Protein AF-A0A7S3ZCM2-F1 (afdb_monomer)

Mean predicted aligned error: 10.09 Å

Sequence (134 aa):
MADREEKHLLNYAVSRIPNKEKRRELYAKQKKLKTKLKLQKRKRNKIEAEKLGEECRKKKVIKTQDNTKEYDETVVDPDDEEIRGEEDMDEFCEVYKGEVTPRVIITSSYHPTKIMYDFILELLRVVPGSVYYK

Nearest PDB structures (foldseek):
  8fkv-assembly1_NS  TM=8.311E-01  e=1.096E-06  Homo sapiens

Organism: NCBI:txid91324

InterPro domains:
  IPR007109 Brix domain [PS50833] (102-134)
  IPR044281 U3 snoRNP protein/Ribosome production factor 1 [PTHR22734] (15-134)

Solvent-accessible surface area (backbone atoms only — not comparable to full-atom values): 8342 Å² total; per-residue (Å²): 114,68,73,60,52,54,53,51,52,66,71,50,68,50,86,75,47,82,54,64,66,64,25,52,53,51,45,51,54,36,51,52,53,52,51,52,52,52,50,51,50,54,52,50,53,50,54,51,35,68,74,45,52,89,75,37,76,76,76,81,78,78,88,42,73,78,83,63,54,76,90,61,89,83,66,78,61,93,83,45,67,69,61,51,53,50,52,68,69,40,96,55,28,51,48,76,73,63,78,42,86,64,78,41,75,47,72,74,67,90,86,68,53,73,67,52,53,56,50,50,57,52,47,50,72,72,40,74,63,42,44,82,54,134

Secondary structure (DSSP, 8-state):
-HHHHHHHHHHS-GGG-S-HHHHHHHHHHHHHHHHHHHHHHHHHHHHHHHHHGGGSPPPPPP--TGGGPPP-TT---TT-HHHHHHHHHSTTHHHHTTSS---EEEE--SS--HHHHHHHHHHHHHSTTEEEE-

Foldseek 3Di:
DVVVVLVCLLPDPLVPDPDPVSSVVSVVSNVVSVVVVVVVVVVVLVVVCVVCPPVNPDPPDDDDCVNPPDDDPPDDDPPDPVVVVVLCVDPCNCVVVVVDQDQAEDEDDPPDDPVVVVVVVVVPVVRPNYDYDD

Radius of gyration: 31.41 Å; Cα contacts (8 Å, |Δi|>4): 54; chains: 1; bounding box: 57×46×75 Å

Structure (mmCIF, N/CA/C/O backbone):
data_AF-A0A7S3ZCM2-F1
#
_entry.id   AF-A0A7S3ZCM2-F1
#
loop_
_atom_site.group_PDB
_atom_site.id
_atom_site.type_symbol
_atom_site.label_atom_id
_atom_site.label_alt_id
_atom_site.label_comp_id
_atom_site.label_asym_id
_atom_site.label_entity_id
_atom_site.label_seq_id
_atom_site.pdbx_PDB_ins_code
_atom_site.Cartn_x
_atom_site.Cartn_y
_atom_site.Cartn_z
_atom_site.occupancy
_atom_site.B_iso_or_equiv
_atom_site.auth_seq_id
_atom_site.auth_comp_id
_atom_site.auth_asym_id
_atom_site.auth_atom_id
_atom_site.pdbx_PDB_model_num
ATOM 1 N N . MET A 1 1 ? -30.549 -7.161 43.416 1.00 49.22 1 MET A N 1
ATOM 2 C CA . MET A 1 1 ? -30.179 -5.729 43.515 1.00 49.22 1 MET A CA 1
ATOM 3 C C . MET A 1 1 ? -29.149 -5.331 42.453 1.00 49.22 1 MET A C 1
ATOM 5 O O . MET A 1 1 ? -29.468 -4.465 41.649 1.00 49.22 1 MET A O 1
ATOM 9 N N . ALA A 1 2 ? -27.999 -6.018 42.358 1.00 59.16 2 ALA A N 1
ATOM 10 C CA . ALA A 1 2 ? -26.912 -5.692 41.416 1.00 59.16 2 ALA A CA 1
ATOM 11 C C . ALA A 1 2 ? -27.332 -5.571 39.931 1.00 59.16 2 ALA A C 1
ATOM 13 O O . ALA A 1 2 ? -26.949 -4.618 39.259 1.00 59.16 2 ALA A O 1
ATOM 14 N N . ASP A 1 3 ? -28.200 -6.456 39.425 1.00 72.56 3 ASP A N 1
ATOM 15 C CA . ASP A 1 3 ? -28.622 -6.423 38.012 1.00 72.56 3 ASP A CA 1
ATOM 16 C C . ASP A 1 3 ? -29.431 -5.174 37.621 1.00 72.56 3 ASP A C 1
ATOM 18 O O . ASP A 1 3 ? -29.435 -4.775 36.454 1.00 72.56 3 ASP A O 1
ATOM 22 N N . ARG A 1 4 ? -30.139 -4.541 38.568 1.00 79.88 4 ARG A N 1
ATOM 23 C CA . ARG A 1 4 ? -30.925 -3.323 38.301 1.00 79.88 4 ARG A CA 1
ATOM 24 C C . ARG A 1 4 ? -30.011 -2.104 38.200 1.00 79.88 4 ARG A C 1
ATOM 26 O O . ARG A 1 4 ? -30.190 -1.275 37.310 1.00 79.88 4 ARG A O 1
ATOM 33 N N . GLU A 1 5 ? -29.015 -2.038 39.075 1.00 80.94 5 GLU A N 1
ATOM 34 C CA . GLU A 1 5 ? -28.004 -0.981 39.096 1.00 80.94 5 GLU A CA 1
ATOM 35 C C . GLU A 1 5 ? -27.086 -1.060 37.876 1.00 80.94 5 GLU A C 1
ATOM 37 O O . GLU A 1 5 ? -26.856 -0.040 37.229 1.00 80.94 5 GLU A O 1
ATOM 42 N N . GLU A 1 6 ? -26.632 -2.258 37.490 1.00 83.50 6 GLU A N 1
ATOM 43 C CA . GLU A 1 6 ? -25.816 -2.454 36.284 1.00 83.50 6 GLU A CA 1
ATOM 44 C C . GLU A 1 6 ? -26.571 -2.039 35.008 1.00 83.50 6 GLU A C 1
ATOM 46 O O . GLU A 1 6 ? -26.001 -1.369 34.142 1.00 83.50 6 GLU A O 1
ATOM 51 N 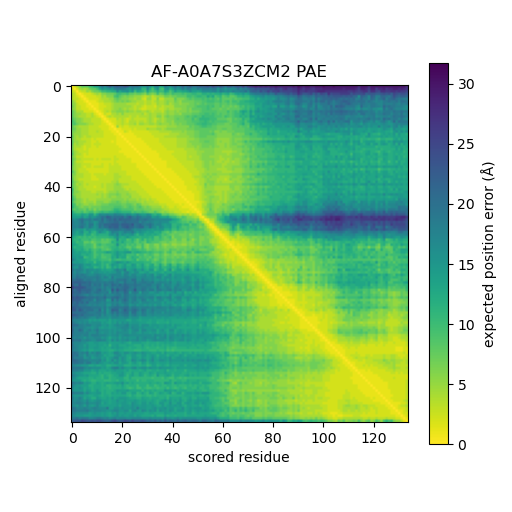N . LYS A 1 7 ? -27.867 -2.376 34.902 1.00 83.31 7 LYS A N 1
ATOM 52 C CA . LYS A 1 7 ? -28.729 -1.958 33.780 1.00 83.31 7 LYS A CA 1
ATOM 53 C C . LYS A 1 7 ? -28.935 -0.446 33.740 1.00 83.31 7 LYS A C 1
ATOM 55 O O . LYS A 1 7 ? -28.832 0.153 32.670 1.00 83.31 7 LYS A O 1
ATOM 60 N N . HIS A 1 8 ? -29.192 0.171 34.894 1.00 87.50 8 HIS A N 1
ATOM 61 C CA . HIS A 1 8 ? -29.298 1.624 34.999 1.00 87.50 8 HIS A CA 1
ATOM 62 C C . HIS A 1 8 ? -27.988 2.294 34.571 1.00 87.50 8 HIS A C 1
ATOM 64 O O . HIS A 1 8 ? -28.000 3.208 33.748 1.00 87.50 8 HIS A O 1
ATOM 70 N N . LEU A 1 9 ? -26.848 1.780 35.046 1.00 86.19 9 LEU A N 1
ATOM 71 C CA . LEU A 1 9 ? -25.539 2.295 34.671 1.00 86.19 9 LEU A CA 1
ATOM 72 C C . LEU A 1 9 ? -25.293 2.177 33.167 1.00 86.19 9 LEU A C 1
ATO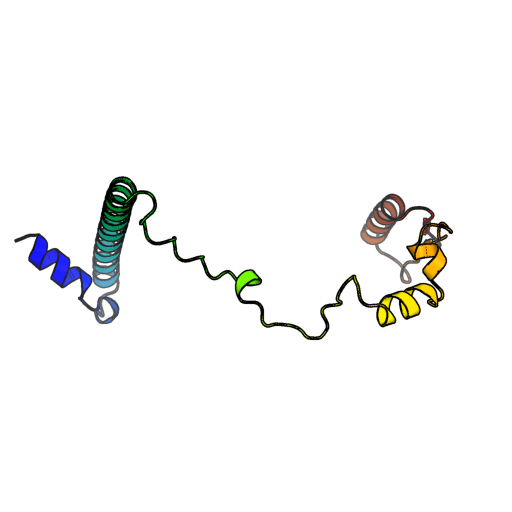M 74 O O . LEU A 1 9 ? -24.721 3.093 32.602 1.00 86.19 9 LEU A O 1
ATOM 78 N N . LEU A 1 10 ? -25.709 1.093 32.504 1.00 87.00 10 LEU A N 1
ATOM 79 C CA . LEU A 1 10 ? -25.480 0.883 31.067 1.00 87.00 10 LEU A CA 1
ATOM 80 C C . LEU A 1 10 ? -26.233 1.890 30.179 1.00 87.00 10 LEU A C 1
ATOM 82 O O . LEU A 1 10 ? -25.706 2.295 29.141 1.00 87.00 10 LEU A O 1
ATOM 86 N N . ASN A 1 11 ? -27.436 2.284 30.605 1.00 87.38 11 ASN A N 1
ATOM 87 C CA . ASN A 1 11 ? -28.331 3.194 29.881 1.00 87.38 11 ASN A CA 1
ATOM 88 C C . ASN A 1 11 ? -28.122 4.671 30.249 1.00 87.38 11 ASN A C 1
ATOM 90 O O . ASN A 1 11 ? -28.635 5.560 29.573 1.00 87.38 11 ASN A O 1
ATOM 94 N N . TYR A 1 12 ? -27.374 4.949 31.316 1.00 90.00 12 TYR A N 1
ATOM 95 C CA . TYR A 1 12 ? -27.142 6.304 31.790 1.00 90.00 12 TYR A CA 1
ATOM 96 C C . TYR A 1 12 ? -26.231 7.110 30.841 1.00 90.00 12 TYR A C 1
ATOM 98 O O . TYR A 1 12 ? -25.154 6.663 30.440 1.00 90.00 12 TYR A O 1
ATOM 106 N N . ALA A 1 13 ? -26.624 8.340 30.504 1.00 91.12 13 ALA A N 1
ATOM 107 C CA . ALA A 1 13 ? -25.850 9.223 29.632 1.00 91.12 13 ALA A CA 1
ATOM 108 C C . ALA A 1 13 ? -24.697 9.905 30.396 1.00 91.12 13 ALA A C 1
ATOM 110 O O . ALA A 1 13 ? -24.803 11.054 30.820 1.00 91.12 13 ALA A O 1
ATOM 111 N N . VAL A 1 14 ? -23.568 9.203 30.547 1.00 90.56 14 VAL A N 1
ATOM 112 C CA . VAL A 1 14 ? -22.382 9.688 31.286 1.00 90.56 14 VAL A CA 1
ATOM 113 C C . VAL A 1 14 ? -21.807 10.995 30.720 1.00 90.56 14 VAL A C 1
ATOM 115 O O . VAL A 1 14 ? -21.239 11.786 31.469 1.00 90.56 14 VAL A O 1
ATOM 118 N N . SER A 1 15 ? -22.013 11.281 29.431 1.00 89.75 15 SER A N 1
ATOM 119 C CA . SER A 1 15 ? -21.616 12.547 28.794 1.00 89.75 15 SER A CA 1
ATOM 120 C C . SER A 1 15 ? -22.279 13.785 29.405 1.00 89.75 15 SER A C 1
ATOM 122 O O . SER A 1 15 ? -21.686 14.858 29.361 1.00 89.75 15 SER A O 1
ATOM 124 N N . ARG A 1 16 ? -23.466 13.643 30.011 1.00 92.38 16 ARG A N 1
ATOM 125 C CA . ARG A 1 16 ? -24.212 14.751 30.631 1.00 92.38 16 ARG A CA 1
ATOM 126 C C . ARG A 1 16 ? -23.689 15.150 32.014 1.00 92.38 16 ARG A C 1
ATOM 128 O O . ARG A 1 16 ? -24.115 16.170 32.539 1.0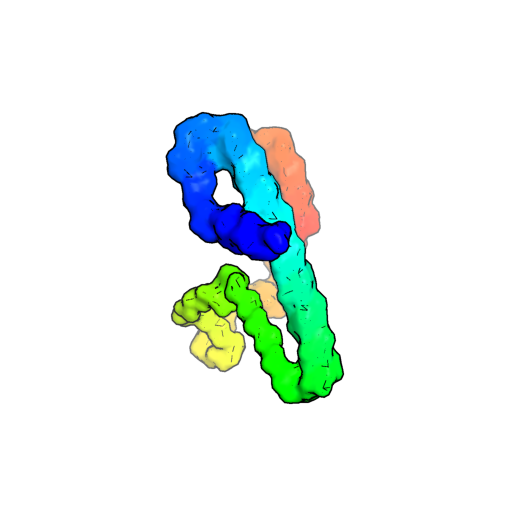0 92.38 16 ARG A O 1
ATOM 135 N N . ILE A 1 17 ? -22.782 14.376 32.620 1.00 93.62 17 ILE A N 1
ATOM 136 C CA . ILE A 1 17 ? -22.215 14.715 33.932 1.00 93.62 17 ILE A CA 1
ATOM 137 C C . ILE A 1 17 ? -21.204 15.850 33.752 1.00 93.62 17 ILE A C 1
ATOM 139 O O . ILE A 1 17 ? -20.217 15.633 33.052 1.00 93.62 17 ILE A O 1
ATOM 143 N N . PRO A 1 18 ? -21.364 17.015 34.404 1.00 94.06 18 PRO A N 1
ATOM 144 C CA . PRO A 1 18 ? -20.434 18.135 34.251 1.00 94.06 18 PRO A CA 1
ATOM 145 C C . PRO A 1 18 ? -19.057 17.837 34.866 1.00 94.06 18 PRO A C 1
ATOM 147 O O . PRO A 1 18 ? -18.026 18.129 34.258 1.00 94.06 18 PRO A O 1
ATOM 150 N N . ASN A 1 19 ? -19.024 17.170 36.025 1.00 96.50 19 ASN A N 1
ATOM 151 C CA . ASN A 1 19 ? -17.788 16.819 36.724 1.00 96.50 19 ASN A CA 1
ATOM 152 C C . ASN A 1 19 ? -16.972 15.762 35.949 1.00 96.50 19 ASN A C 1
ATOM 154 O O . ASN A 1 19 ? -17.389 14.609 35.811 1.00 96.50 19 ASN A O 1
ATOM 158 N N . LYS A 1 20 ? -15.772 16.150 35.496 1.00 94.12 20 LYS A N 1
ATOM 159 C CA . LYS A 1 20 ? -14.843 15.307 34.722 1.00 94.12 20 LYS A CA 1
ATOM 160 C C . LYS A 1 20 ? -14.444 14.022 35.451 1.00 94.12 20 LYS A C 1
ATOM 162 O O . LYS A 1 20 ? -14.409 12.965 34.822 1.00 94.12 20 LYS A O 1
ATOM 167 N N . GLU A 1 21 ? -14.172 14.099 36.750 1.00 95.44 21 GLU A N 1
ATOM 168 C CA . GLU A 1 21 ? -13.708 12.959 37.546 1.00 95.44 21 GLU A CA 1
ATOM 169 C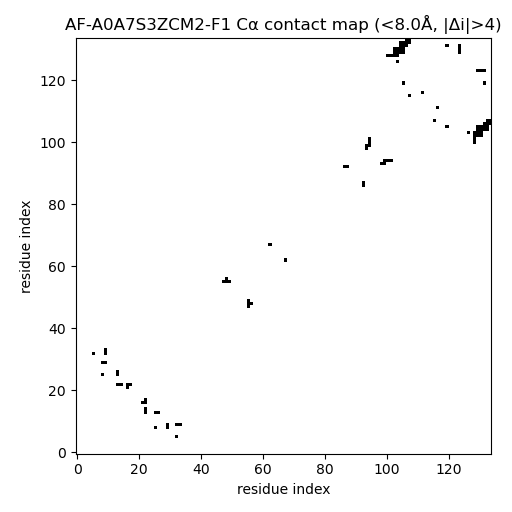 C . GLU A 1 21 ? -14.803 11.903 37.689 1.00 95.44 21 GLU A C 1
ATOM 171 O O . GLU A 1 21 ? -14.607 10.739 37.327 1.00 95.44 21 GLU A O 1
ATOM 176 N N . LYS A 1 22 ? -16.008 12.329 38.087 1.00 94.12 22 LYS A N 1
ATOM 177 C CA . LYS A 1 22 ? -17.179 11.442 38.176 1.00 94.12 22 LYS A CA 1
ATOM 178 C C . LYS A 1 22 ? -17.573 10.867 36.817 1.00 94.12 22 LYS A C 1
ATOM 180 O O . LYS A 1 22 ? -17.898 9.683 36.716 1.00 94.12 22 LYS A O 1
ATOM 185 N N . ARG A 1 23 ? -17.491 11.676 35.757 1.00 95.31 23 ARG A N 1
ATOM 186 C CA . ARG A 1 23 ? -17.740 11.245 34.375 1.00 95.31 23 ARG A CA 1
ATOM 187 C C . ARG A 1 23 ? -16.769 10.145 33.943 1.00 95.31 23 ARG A C 1
ATOM 189 O O . ARG A 1 23 ? -17.197 9.119 33.418 1.00 95.31 23 ARG A O 1
ATOM 196 N N . ARG A 1 24 ? -15.471 10.324 34.194 1.00 94.50 24 ARG A N 1
ATOM 197 C CA . ARG A 1 24 ? -14.430 9.336 33.873 1.00 94.50 24 ARG A CA 1
ATOM 198 C C . ARG A 1 24 ? -14.630 8.028 34.642 1.00 94.50 24 ARG A C 1
ATOM 200 O O . ARG A 1 24 ? -14.551 6.956 34.042 1.00 94.50 24 ARG A O 1
ATOM 207 N N . GLU A 1 25 ? -14.931 8.114 35.937 1.00 95.06 25 GLU A N 1
ATOM 208 C CA . GLU A 1 25 ? -15.186 6.956 36.802 1.00 95.06 25 GLU A CA 1
ATOM 209 C C . GLU A 1 25 ? -16.381 6.125 36.301 1.00 95.06 25 GLU A C 1
ATOM 211 O O . GLU A 1 25 ? -16.277 4.909 36.103 1.00 95.06 25 GLU A O 1
ATOM 216 N N . LEU A 1 26 ? -17.511 6.786 36.036 1.00 94.12 26 LEU A N 1
ATOM 217 C CA . LEU A 1 26 ? -18.721 6.125 35.552 1.00 94.12 26 LEU A CA 1
ATOM 218 C C . LEU A 1 26 ? -18.548 5.567 34.136 1.00 94.12 26 LEU A C 1
ATOM 220 O O . LEU A 1 26 ? -19.003 4.454 33.868 1.00 94.12 26 LEU A O 1
ATOM 224 N N . TYR A 1 27 ? -17.823 6.262 33.255 1.00 94.56 27 TYR A N 1
ATOM 225 C CA . TYR A 1 27 ? -17.492 5.746 31.924 1.00 94.56 27 TYR A CA 1
ATOM 226 C C . TYR A 1 27 ? -16.638 4.474 32.003 1.00 94.56 27 TYR A C 1
ATOM 228 O O . TYR A 1 27 ? -16.898 3.501 31.291 1.00 94.56 27 TYR A O 1
ATOM 236 N N . ALA A 1 28 ? -15.651 4.432 32.902 1.00 94.81 28 ALA A N 1
ATOM 237 C CA . ALA A 1 28 ? -14.837 3.239 33.115 1.00 94.81 28 ALA A CA 1
ATOM 238 C C . ALA A 1 28 ? -15.684 2.055 33.617 1.00 94.81 28 ALA A C 1
ATOM 240 O O . ALA A 1 28 ? -15.540 0.939 33.106 1.00 94.81 28 ALA A O 1
ATOM 241 N N . LYS A 1 29 ? -16.609 2.296 34.560 1.00 93.50 29 LYS A N 1
ATOM 242 C CA . LYS A 1 29 ? -17.575 1.287 35.034 1.00 93.50 29 LYS A CA 1
ATOM 243 C C . LYS A 1 29 ? -18.475 0.790 33.892 1.00 93.50 29 LYS A C 1
ATOM 245 O O . LYS A 1 29 ? -18.568 -0.418 33.675 1.00 93.50 29 LYS A O 1
ATOM 250 N N . GLN A 1 30 ? -19.037 1.694 33.086 1.00 94.31 30 GLN A N 1
ATOM 251 C CA . GLN A 1 30 ? -19.823 1.341 31.896 1.00 94.31 30 GLN A CA 1
ATOM 252 C C . GLN A 1 30 ? -19.026 0.516 30.879 1.00 94.31 30 GLN A C 1
ATOM 254 O O . GLN A 1 30 ? -19.534 -0.479 30.358 1.00 94.31 30 GLN A O 1
ATOM 259 N N . LYS A 1 31 ? -17.776 0.898 30.591 1.00 94.44 31 LYS A N 1
ATOM 260 C CA . LYS A 1 31 ? -16.900 0.177 29.655 1.00 94.44 31 LYS A CA 1
ATOM 261 C C . LYS A 1 31 ? -16.633 -1.249 30.140 1.00 94.44 31 LYS A C 1
ATOM 263 O O . LYS A 1 31 ? -16.729 -2.181 29.343 1.00 94.44 31 LYS A O 1
ATOM 268 N N . LYS A 1 32 ? -16.361 -1.441 31.438 1.00 94.25 32 LYS A N 1
ATOM 269 C CA . LYS A 1 32 ? -16.184 -2.774 32.046 1.00 94.25 32 LYS A CA 1
ATOM 270 C C . LYS A 1 32 ? -17.441 -3.640 31.889 1.00 94.25 32 LYS A C 1
ATOM 272 O O . LYS A 1 32 ? -17.332 -4.775 31.421 1.00 94.25 32 LYS A O 1
ATOM 277 N N . LEU A 1 33 ? -18.623 -3.094 32.188 1.00 93.38 33 LEU A N 1
ATOM 278 C CA . LEU A 1 33 ? -19.903 -3.799 32.023 1.00 93.38 33 LEU A CA 1
ATOM 279 C C . LEU A 1 33 ? -20.169 -4.177 30.557 1.00 93.38 33 LEU A C 1
ATOM 281 O O . LEU A 1 33 ? -20.472 -5.335 30.267 1.00 93.38 33 LEU A O 1
ATOM 285 N N . LYS A 1 34 ? -19.966 -3.251 29.609 1.00 93.31 34 LYS A N 1
ATOM 286 C CA . LYS A 1 34 ? -20.111 -3.517 28.163 1.00 93.31 34 LYS A CA 1
ATOM 287 C C . LYS A 1 34 ? -19.177 -4.634 27.687 1.00 93.31 34 LYS A C 1
ATOM 289 O O . LYS A 1 34 ? -19.605 -5.507 26.931 1.00 93.31 34 LYS A O 1
ATOM 294 N N . THR A 1 35 ? -17.927 -4.650 28.148 1.00 94.75 35 THR A N 1
ATOM 295 C CA . THR A 1 35 ? -16.968 -5.718 27.824 1.00 94.75 35 THR A CA 1
ATOM 296 C C . THR A 1 35 ? -17.410 -7.069 28.392 1.00 94.75 35 THR A C 1
ATOM 298 O O . THR A 1 35 ? -17.395 -8.061 27.660 1.00 94.75 35 THR A O 1
ATOM 301 N N . LYS A 1 36 ? -17.872 -7.113 29.652 1.00 93.94 36 LYS A N 1
ATOM 302 C CA . LYS A 1 36 ? -18.414 -8.326 30.295 1.00 93.94 36 LYS A CA 1
ATOM 303 C C . LYS A 1 36 ? -19.610 -8.882 29.513 1.00 93.94 36 LYS A C 1
ATOM 305 O O . LYS A 1 36 ? -19.618 -10.065 29.174 1.00 93.94 36 LYS A O 1
ATOM 310 N N . LEU A 1 37 ? -20.564 -8.026 29.141 1.00 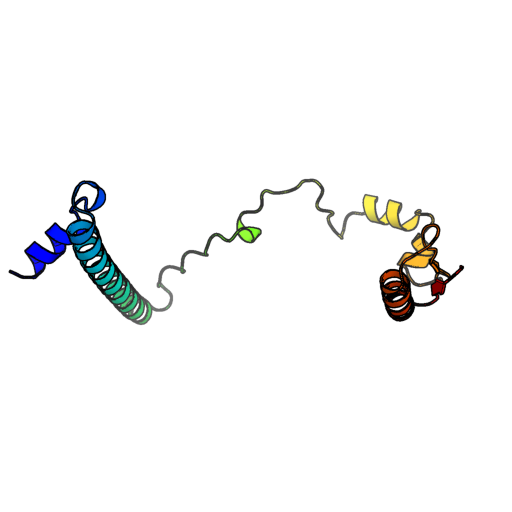93.38 37 LEU A N 1
ATOM 311 C CA . LEU A 1 37 ? -21.730 -8.404 28.333 1.00 93.38 37 LEU A CA 1
ATOM 312 C C . LEU A 1 37 ? -21.331 -8.898 26.932 1.00 93.38 37 LEU A C 1
ATOM 314 O O . LEU A 1 37 ? -21.847 -9.915 26.467 1.00 93.38 37 LEU A O 1
ATOM 318 N N . LYS A 1 38 ? -20.369 -8.239 26.268 1.00 92.69 38 LYS A N 1
ATOM 319 C CA . LYS A 1 38 ? -19.846 -8.673 24.958 1.00 92.69 38 LYS A CA 1
ATOM 320 C C . LYS A 1 38 ? -19.186 -10.051 25.045 1.00 92.69 38 LYS A C 1
ATOM 322 O O . LYS A 1 38 ? -19.383 -10.874 24.152 1.00 92.69 38 LYS A O 1
ATOM 327 N N . LEU A 1 39 ? -18.435 -10.319 26.114 1.00 93.88 39 LEU A N 1
ATOM 328 C CA . LEU A 1 39 ? -17.815 -11.621 26.359 1.00 93.88 39 LEU A CA 1
ATOM 329 C C . LEU A 1 39 ? -18.866 -12.708 26.620 1.00 93.88 39 LEU A C 1
ATOM 331 O O . LEU A 1 39 ? -18.788 -13.777 26.019 1.00 93.88 39 LEU A O 1
ATOM 335 N N . GLN A 1 40 ? -19.867 -12.433 27.460 1.00 93.44 40 GLN A N 1
ATOM 336 C CA . GLN A 1 40 ? -20.973 -13.364 27.712 1.00 93.44 40 GLN A CA 1
ATOM 337 C C . GLN A 1 40 ? -21.752 -13.677 26.430 1.00 93.44 40 GLN A C 1
ATOM 339 O O . GLN A 1 40 ? -22.017 -14.845 26.156 1.00 93.44 40 GLN A O 1
ATOM 344 N N . LYS A 1 41 ? -22.042 -12.666 25.601 1.00 90.38 41 LYS A N 1
ATOM 345 C CA . LYS A 1 41 ? -22.679 -12.855 24.289 1.00 90.38 41 LYS A CA 1
ATOM 346 C C . LYS A 1 41 ? -21.831 -13.735 23.369 1.00 90.38 41 LYS A C 1
ATOM 348 O O . LYS A 1 41 ? -22.354 -14.662 22.771 1.00 90.38 41 LYS A O 1
ATOM 353 N N . ARG A 1 42 ? -20.514 -13.502 23.297 1.00 87.56 42 ARG A N 1
ATOM 354 C CA . ARG A 1 42 ? -19.592 -14.357 22.524 1.00 87.56 42 ARG A CA 1
ATOM 355 C C . ARG A 1 42 ? -19.606 -15.810 23.004 1.00 87.56 42 ARG A C 1
ATOM 357 O O . ARG A 1 42 ? -19.632 -16.705 22.169 1.00 87.56 42 ARG A O 1
ATOM 364 N N . LYS A 1 43 ? -19.612 -16.043 24.323 1.00 91.94 43 LYS A N 1
ATOM 365 C CA . LYS A 1 43 ? -19.695 -17.393 24.904 1.00 91.94 43 LYS A CA 1
ATOM 366 C C . LYS A 1 43 ? -21.024 -18.076 24.569 1.00 91.94 43 LYS A C 1
ATOM 368 O O . LYS A 1 43 ? -21.000 -19.207 24.104 1.00 91.94 43 LYS A O 1
ATOM 373 N N . ARG A 1 44 ? -22.157 -17.382 24.740 1.00 88.62 44 ARG A N 1
ATOM 374 C CA . ARG A 1 44 ? -23.493 -17.898 24.382 1.00 88.62 44 ARG A CA 1
ATOM 375 C C . ARG A 1 44 ? -23.576 -18.264 22.903 1.00 88.62 44 ARG A C 1
ATOM 377 O O . ARG A 1 44 ? -23.898 -19.399 22.595 1.00 88.62 44 ARG A O 1
ATOM 384 N N . ASN A 1 45 ? -23.148 -17.360 22.020 1.00 85.19 45 ASN A N 1
ATOM 385 C CA . ASN A 1 45 ? -23.111 -17.618 20.582 1.00 85.19 45 ASN A CA 1
ATOM 386 C C . ASN A 1 45 ? -22.227 -18.823 20.219 1.00 85.19 45 ASN A C 1
ATOM 388 O O . ASN A 1 45 ? -22.538 -19.529 19.271 1.00 85.19 45 ASN A O 1
ATOM 392 N N . LYS A 1 46 ? -21.115 -19.051 20.939 1.00 85.62 46 LYS A N 1
ATOM 393 C CA . LYS A 1 46 ? -20.247 -20.217 20.712 1.00 85.62 46 LYS A CA 1
ATOM 394 C C . LYS A 1 46 ? -20.957 -21.521 21.092 1.00 85.62 46 LYS A C 1
ATOM 396 O O . LYS A 1 46 ? -20.912 -22.462 20.318 1.00 85.62 46 LYS A O 1
ATOM 401 N N . ILE A 1 47 ? -21.631 -21.541 22.243 1.00 87.56 47 ILE A N 1
ATOM 402 C CA . ILE A 1 47 ? -22.396 -22.705 22.719 1.00 87.56 47 ILE A CA 1
ATOM 403 C C . ILE A 1 47 ? -23.586 -22.988 21.791 1.00 87.56 47 ILE A C 1
ATOM 405 O O . ILE A 1 47 ? -23.853 -24.135 21.462 1.00 87.56 47 ILE A O 1
ATOM 409 N N . GLU A 1 48 ? -24.308 -21.952 21.362 1.00 84.50 48 GLU A N 1
ATOM 410 C CA . GLU A 1 48 ? -25.417 -22.087 20.409 1.00 84.50 48 GLU A CA 1
ATOM 411 C C . GLU A 1 48 ? -24.934 -22.604 19.050 1.00 84.50 48 GLU A C 1
ATOM 413 O O . GLU A 1 48 ? -25.561 -23.496 18.494 1.00 84.50 48 GLU A O 1
ATOM 418 N N . ALA A 1 49 ? -23.800 -22.104 18.549 1.00 81.56 49 ALA A N 1
ATOM 419 C CA . ALA A 1 49 ? -23.192 -22.590 17.311 1.00 81.56 49 ALA A CA 1
ATOM 420 C C . ALA A 1 49 ? -22.792 -24.070 17.390 1.00 81.56 49 ALA A C 1
ATOM 422 O O . ALA A 1 49 ? -23.017 -24.814 16.446 1.00 81.56 49 ALA A O 1
ATOM 423 N N . GLU A 1 50 ? -22.231 -24.499 18.521 1.00 82.44 50 GLU A N 1
ATOM 424 C CA . GLU A 1 50 ? -21.851 -25.896 18.757 1.00 82.44 50 GLU A CA 1
ATOM 425 C C . GLU A 1 50 ? -23.073 -26.824 18.831 1.00 82.44 50 GLU A C 1
ATOM 427 O O . GLU A 1 50 ? -23.029 -27.932 18.312 1.00 82.44 50 GLU A O 1
ATOM 432 N N . LYS A 1 51 ? -24.188 -26.355 19.408 1.00 83.69 51 LYS A N 1
ATOM 433 C CA . LYS A 1 51 ? -25.451 -27.112 19.465 1.00 83.69 51 LYS A CA 1
ATOM 434 C C . LYS A 1 51 ? -26.174 -27.201 18.123 1.00 83.69 51 LYS A C 1
ATOM 436 O O . LYS A 1 51 ? -26.813 -28.209 17.856 1.00 83.69 51 LYS A O 1
ATOM 441 N N . LEU A 1 52 ? -26.137 -26.125 17.338 1.00 78.94 52 LEU A N 1
ATOM 442 C CA . LEU A 1 52 ? -26.893 -26.002 16.089 1.00 78.94 52 LEU A CA 1
ATOM 443 C C . LEU A 1 52 ? -26.112 -26.540 14.873 1.00 78.94 52 LEU A C 1
ATOM 445 O O . LEU A 1 52 ? -26.696 -26.745 13.816 1.00 78.94 52 LEU A O 1
ATOM 449 N N . GLY A 1 53 ? -24.803 -26.785 15.014 1.00 73.69 53 GLY A N 1
ATOM 450 C CA . GLY A 1 53 ? -23.981 -27.434 13.992 1.00 73.69 53 GLY A CA 1
ATOM 451 C C . GLY A 1 53 ? -24.026 -26.707 12.644 1.00 73.69 53 GLY A C 1
ATOM 452 O O . GLY A 1 53 ? -23.674 -25.529 12.552 1.00 73.69 53 GLY A O 1
ATOM 453 N N . GLU A 1 54 ? -24.474 -27.405 11.599 1.00 63.53 54 GLU A N 1
ATOM 454 C CA . GLU A 1 54 ? -24.561 -26.901 10.218 1.00 63.53 54 GLU A CA 1
ATOM 455 C C . GLU A 1 54 ? -25.650 -25.834 10.008 1.00 63.53 54 GLU A C 1
ATOM 457 O O . GLU A 1 54 ? -25.510 -24.973 9.139 1.00 63.53 54 GLU A O 1
ATOM 462 N N . GLU A 1 55 ? -26.689 -25.808 10.848 1.00 65.88 55 GLU A N 1
ATOM 463 C CA . GLU A 1 55 ? -27.725 -24.763 10.837 1.00 65.88 55 GLU A CA 1
ATOM 464 C C . GLU A 1 55 ? -27.260 -23.464 11.524 1.00 65.88 55 GLU A C 1
ATOM 466 O O . GLU A 1 55 ? -27.975 -22.452 11.549 1.00 65.88 55 GLU A O 1
ATOM 471 N N . CYS A 1 56 ? -26.043 -23.447 12.084 1.00 65.75 56 CYS A N 1
ATOM 472 C CA . CYS A 1 56 ? -25.474 -22.245 12.671 1.00 65.75 56 CYS A CA 1
ATOM 473 C C . CYS A 1 56 ? -25.417 -21.116 11.633 1.00 65.75 56 CYS A C 1
ATOM 475 O O . CYS A 1 56 ? -24.698 -21.184 10.636 1.00 65.75 56 CYS A O 1
ATOM 477 N N . ARG A 1 57 ? -26.132 -20.016 11.915 1.00 66.62 57 ARG A N 1
ATOM 478 C CA . ARG A 1 57 ? -26.134 -18.805 11.080 1.00 66.62 57 ARG A CA 1
ATOM 479 C C . ARG A 1 57 ? -24.702 -18.424 10.696 1.00 66.62 57 ARG A C 1
ATOM 481 O O . ARG A 1 57 ? -23.886 -18.119 11.573 1.00 66.62 57 ARG A O 1
ATOM 488 N N . LYS A 1 58 ? -24.420 -18.406 9.387 1.00 69.81 58 LYS A N 1
ATOM 489 C CA . LYS A 1 58 ? -23.129 -17.980 8.827 1.00 69.81 58 LYS A CA 1
ATOM 490 C C . LYS A 1 58 ? -22.727 -16.645 9.462 1.00 69.81 58 LYS A C 1
ATOM 492 O O . LYS A 1 58 ? -23.531 -15.710 9.536 1.00 69.81 58 LYS A O 1
ATOM 497 N N . LYS A 1 59 ? -21.496 -16.562 9.982 1.00 73.25 59 LYS A N 1
ATOM 498 C CA . LYS A 1 59 ? -20.981 -15.321 10.581 1.00 73.25 59 LYS A CA 1
ATOM 499 C C . LYS A 1 59 ? -21.108 -14.204 9.548 1.00 73.25 59 LYS A C 1
ATOM 501 O O . LYS A 1 59 ? -20.744 -14.392 8.393 1.00 73.25 59 LYS A O 1
ATOM 506 N N . LYS A 1 60 ? -21.602 -13.038 9.972 1.00 79.94 60 LYS A N 1
ATOM 507 C CA . LYS A 1 60 ? -21.608 -11.852 9.111 1.00 79.94 60 LYS A CA 1
ATOM 508 C C . LYS A 1 60 ? -20.169 -11.560 8.694 1.00 79.94 60 LYS A C 1
ATOM 510 O O . LYS A 1 60 ? -19.323 -11.354 9.567 1.00 79.94 60 LYS A O 1
ATOM 515 N N . VAL A 1 61 ? -19.919 -11.559 7.388 1.00 82.75 61 VAL A N 1
ATOM 516 C CA . VAL A 1 61 ? -18.644 -11.120 6.821 1.00 82.75 61 VAL A CA 1
ATOM 517 C C . VAL A 1 61 ? -18.405 -9.680 7.272 1.00 82.75 61 VAL A C 1
ATOM 519 O O . VAL A 1 61 ? -19.330 -8.862 7.308 1.00 82.75 61 VAL A O 1
ATOM 522 N N . ILE A 1 62 ? -17.183 -9.396 7.716 1.00 88.44 62 ILE A N 1
ATOM 523 C CA . ILE A 1 62 ? -16.806 -8.057 8.163 1.00 88.44 62 ILE A CA 1
ATOM 524 C C . ILE A 1 62 ? -16.705 -7.174 6.920 1.00 88.44 62 ILE A C 1
ATOM 526 O O . ILE A 1 62 ? -16.098 -7.562 5.926 1.00 88.44 62 ILE A O 1
ATOM 530 N N . LYS A 1 63 ? -17.300 -5.984 6.987 1.00 91.88 63 LYS A N 1
ATOM 531 C CA . LYS A 1 63 ? -17.114 -4.954 5.967 1.00 91.88 63 LYS A CA 1
ATOM 532 C C . LYS A 1 63 ? -15.721 -4.344 6.146 1.00 91.88 63 LYS A C 1
ATOM 534 O O . LYS A 1 63 ? -15.497 -3.636 7.127 1.00 91.88 63 LYS A O 1
ATOM 539 N N . THR A 1 64 ? -14.796 -4.686 5.257 1.00 91.75 64 THR A N 1
ATOM 540 C CA . THR A 1 64 ? -13.468 -4.066 5.114 1.00 91.75 64 THR A CA 1
ATOM 541 C C . THR A 1 64 ? -13.494 -3.092 3.938 1.00 91.75 64 THR A C 1
ATOM 543 O O . THR A 1 64 ? -14.383 -3.204 3.100 1.00 91.75 64 THR A O 1
ATOM 546 N N . GLN A 1 65 ? -12.549 -2.147 3.878 1.00 92.75 65 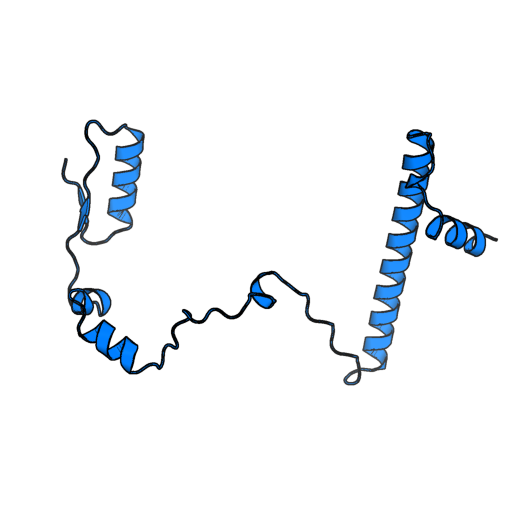GLN A N 1
ATOM 547 C CA . GLN A 1 65 ? -12.488 -1.166 2.784 1.00 92.75 65 GLN A CA 1
ATOM 548 C C . GLN A 1 65 ? -12.389 -1.849 1.415 1.00 92.75 65 GLN A C 1
ATOM 550 O O . GLN A 1 65 ? -13.121 -1.463 0.513 1.00 92.75 65 GLN A O 1
ATOM 555 N N . ASP A 1 66 ? -11.607 -2.925 1.309 1.00 89.56 66 ASP A N 1
ATOM 556 C CA . ASP A 1 66 ? -11.475 -3.700 0.069 1.00 89.56 66 ASP A CA 1
ATOM 557 C C . ASP A 1 66 ? -12.786 -4.404 -0.323 1.00 89.56 66 ASP A C 1
ATOM 559 O O . ASP A 1 66 ? -13.214 -4.331 -1.468 1.00 89.56 66 ASP A O 1
ATOM 563 N N . ASN A 1 67 ? -13.490 -5.019 0.640 1.00 88.00 67 ASN A N 1
ATOM 564 C CA . ASN A 1 67 ? -14.752 -5.731 0.380 1.00 88.00 67 ASN A CA 1
ATOM 565 C C . ASN A 1 67 ? -15.917 -4.797 0.032 1.00 88.00 67 ASN A C 1
ATOM 567 O O . ASN A 1 67 ? -16.951 -5.256 -0.448 1.00 88.00 67 ASN A O 1
ATOM 571 N N . THR A 1 68 ? -15.808 -3.516 0.379 1.00 92.25 68 THR A N 1
ATOM 572 C CA . THR A 1 68 ? -16.831 -2.504 0.099 1.00 92.25 68 THR A CA 1
ATOM 573 C C . THR A 1 68 ? -16.359 -1.479 -0.919 1.00 92.25 68 THR A C 1
ATOM 575 O O . THR A 1 68 ? -16.944 -0.399 -0.975 1.00 92.25 68 THR A O 1
ATOM 578 N N . LYS A 1 69 ? -15.295 -1.776 -1.671 1.00 91.81 69 LYS A N 1
ATOM 579 C CA . LYS A 1 69 ? -14.852 -0.911 -2.758 1.00 91.81 69 LYS A CA 1
ATOM 580 C C . LYS A 1 69 ? -15.970 -0.827 -3.799 1.00 91.81 69 LYS A C 1
ATOM 582 O O . LYS A 1 69 ? -16.602 -1.834 -4.119 1.00 91.81 69 LYS A O 1
ATOM 587 N N . GLU A 1 70 ? -16.250 0.387 -4.258 1.00 91.75 70 GLU A N 1
ATOM 588 C CA . GLU A 1 70 ? -17.193 0.609 -5.351 1.00 91.75 70 GLU A CA 1
ATOM 589 C C . GLU A 1 70 ? -16.627 -0.013 -6.627 1.00 91.75 70 GLU A C 1
ATOM 591 O O . GLU A 1 70 ? -15.408 -0.062 -6.811 1.00 91.75 70 GLU A O 1
ATOM 596 N N . TYR A 1 71 ? -17.515 -0.548 -7.464 1.00 90.31 71 TYR A N 1
ATOM 597 C CA . TYR A 1 71 ? -17.097 -1.090 -8.747 1.00 90.31 71 TYR A CA 1
ATOM 598 C C . TYR A 1 71 ? -16.512 0.039 -9.598 1.00 90.31 71 TYR A C 1
ATOM 600 O O . TYR A 1 71 ? -17.077 1.130 -9.649 1.00 90.31 71 TYR A O 1
ATOM 608 N N . ASP A 1 72 ? -15.378 -0.238 -10.227 1.00 88.94 72 ASP A N 1
ATOM 609 C CA . ASP A 1 72 ? -14.638 0.700 -11.056 1.00 88.94 72 ASP A CA 1
ATOM 610 C C . ASP A 1 72 ? -14.658 0.165 -12.487 1.00 88.94 72 ASP A C 1
ATOM 612 O O . ASP A 1 72 ? -14.247 -0.966 -12.738 1.00 88.94 72 ASP A O 1
ATOM 616 N N . GLU A 1 73 ? -15.195 0.968 -13.402 1.00 86.88 73 GLU A N 1
ATOM 617 C CA . GLU A 1 73 ? -15.368 0.609 -14.812 1.00 86.88 73 GLU A CA 1
ATOM 618 C C . GLU A 1 73 ? -14.028 0.458 -15.543 1.00 86.88 73 GLU A C 1
ATOM 620 O O . GLU A 1 73 ? -13.979 -0.193 -16.578 1.00 86.88 73 GLU A O 1
ATOM 625 N N . THR A 1 74 ? -12.939 1.013 -14.999 1.00 86.00 74 THR A N 1
ATOM 626 C CA . THR A 1 74 ? -11.597 0.918 -15.598 1.00 86.00 74 THR A CA 1
ATOM 627 C C . THR A 1 74 ? -10.868 -0.384 -15.265 1.00 86.00 74 THR A C 1
ATOM 629 O O . THR A 1 74 ? -9.736 -0.590 -15.703 1.00 86.00 74 THR A O 1
ATOM 632 N N . VAL A 1 75 ? -11.479 -1.268 -14.468 1.00 88.19 75 VAL A N 1
ATOM 633 C CA . VAL A 1 75 ? -10.889 -2.571 -14.161 1.00 88.19 75 VAL A CA 1
ATOM 634 C C . VAL A 1 75 ? -10.936 -3.433 -15.416 1.00 88.19 75 VAL A C 1
ATOM 636 O O . VAL A 1 75 ? -12.001 -3.863 -15.846 1.00 88.19 75 VAL A O 1
ATOM 639 N N . VAL A 1 76 ? -9.752 -3.681 -15.967 1.00 84.94 76 VAL A N 1
ATOM 640 C CA . VAL A 1 76 ? -9.540 -4.513 -17.149 1.00 84.94 76 VAL A CA 1
ATOM 641 C C . VAL A 1 76 ? -9.915 -5.964 -16.856 1.00 84.94 76 VAL A C 1
ATOM 643 O O . VAL A 1 76 ? -9.452 -6.545 -15.868 1.00 84.94 76 VAL A O 1
ATOM 646 N N . ASP A 1 77 ? -10.735 -6.546 -17.730 1.00 86.50 77 ASP A N 1
ATOM 647 C CA . ASP A 1 77 ? -10.943 -7.989 -17.774 1.00 86.50 77 ASP A CA 1
ATOM 648 C C . ASP A 1 77 ? -9.734 -8.631 -18.482 1.00 86.50 77 ASP A C 1
ATOM 650 O O . ASP A 1 77 ? -9.443 -8.265 -19.623 1.00 86.50 77 ASP A O 1
ATOM 654 N N . PRO A 1 78 ? -8.988 -9.550 -17.841 1.00 82.00 78 PRO A N 1
ATOM 655 C CA . PRO A 1 78 ? -7.815 -10.177 -18.456 1.00 82.00 78 PRO A CA 1
ATOM 656 C C . PRO A 1 78 ? -8.124 -10.969 -19.737 1.00 82.00 78 PRO A C 1
ATOM 658 O O . PRO A 1 78 ? -7.201 -11.255 -20.501 1.00 82.00 78 PRO A O 1
ATOM 661 N N . ASP A 1 79 ? -9.387 -11.333 -19.976 1.00 86.38 79 ASP A N 1
ATOM 662 C CA . ASP A 1 79 ? -9.806 -12.077 -21.167 1.00 86.38 79 ASP A CA 1
ATOM 663 C C . ASP A 1 79 ? -10.337 -11.173 -22.300 1.00 86.38 79 ASP A C 1
ATOM 665 O O . ASP A 1 79 ? -10.779 -11.683 -23.335 1.00 86.38 79 ASP A O 1
ATOM 669 N N . ASP A 1 80 ? -10.274 -9.845 -22.164 1.00 88.56 80 ASP A N 1
ATOM 670 C CA . ASP A 1 80 ? -10.719 -8.919 -23.210 1.00 88.56 80 ASP A CA 1
ATOM 671 C C . ASP A 1 80 ? -9.825 -9.017 -24.468 1.00 88.56 80 ASP A C 1
ATOM 673 O O . ASP A 1 80 ? -8.594 -8.967 -24.405 1.00 88.56 80 ASP A O 1
ATOM 677 N N . GLU A 1 81 ? -10.434 -9.241 -25.634 1.00 86.81 81 GLU A N 1
ATOM 678 C CA . GLU A 1 81 ? -9.725 -9.350 -26.918 1.00 86.81 81 GLU A CA 1
ATOM 679 C C . GLU A 1 81 ? -9.275 -7.985 -27.451 1.00 86.81 81 GLU A C 1
ATOM 681 O O . GLU A 1 81 ? -8.240 -7.913 -28.114 1.00 86.81 81 GLU A O 1
ATOM 686 N N . GLU A 1 82 ? -10.011 -6.911 -27.143 1.00 87.25 82 GLU A N 1
ATOM 687 C CA . GLU A 1 82 ? -9.678 -5.556 -27.598 1.00 87.25 82 GLU A CA 1
ATOM 688 C C . GLU A 1 82 ? -8.368 -5.092 -26.954 1.00 87.25 82 GLU A C 1
ATOM 690 O O . GLU A 1 82 ? -7.429 -4.706 -27.649 1.00 87.25 82 GLU A O 1
ATOM 695 N N . ILE A 1 83 ? -8.261 -5.269 -25.637 1.00 87.06 83 ILE A N 1
ATOM 696 C CA . ILE A 1 83 ? -7.095 -4.861 -24.844 1.00 87.06 83 ILE A CA 1
ATOM 697 C C . ILE A 1 83 ? -5.856 -5.671 -25.229 1.00 87.06 83 ILE A C 1
ATOM 699 O O . ILE A 1 83 ? -4.783 -5.104 -25.413 1.00 87.06 83 ILE A O 1
ATOM 703 N N . ARG A 1 84 ? -5.995 -6.987 -25.434 1.00 88.06 84 ARG A N 1
ATOM 704 C CA . ARG A 1 84 ? -4.876 -7.825 -25.901 1.00 88.06 84 ARG A CA 1
ATOM 705 C C . ARG A 1 84 ? -4.376 -7.403 -27.279 1.00 88.06 84 ARG A C 1
ATOM 707 O O . ARG A 1 84 ? -3.172 -7.403 -27.516 1.00 88.06 84 ARG A O 1
ATOM 714 N N . GLY A 1 85 ? -5.287 -7.026 -28.177 1.00 88.75 85 GLY A N 1
ATOM 715 C CA . GLY A 1 85 ? -4.925 -6.498 -29.489 1.00 88.75 85 GLY A CA 1
ATOM 716 C C . GLY A 1 85 ? -4.148 -5.183 -29.400 1.00 88.75 85 GLY A C 1
ATOM 717 O O . GLY A 1 85 ? -3.190 -4.993 -30.147 1.00 88.75 85 GLY A O 1
ATOM 718 N N . GLU A 1 86 ? -4.520 -4.296 -28.477 1.00 87.81 86 GLU A N 1
ATOM 719 C CA . GLU A 1 86 ? -3.781 -3.056 -28.214 1.00 87.81 86 GLU A CA 1
ATOM 720 C C . GLU A 1 86 ? -2.395 -3.328 -27.607 1.00 87.81 86 GLU A C 1
ATOM 722 O O . GLU A 1 86 ? -1.402 -2.793 -28.101 1.00 87.81 86 GLU A O 1
ATOM 727 N N . GLU A 1 87 ? -2.304 -4.210 -26.607 1.00 89.31 87 GLU A N 1
ATOM 728 C CA . GLU A 1 87 ? -1.036 -4.625 -25.981 1.00 89.31 87 GLU A CA 1
ATOM 729 C C . GLU A 1 87 ? -0.073 -5.281 -26.985 1.00 89.31 87 GLU A C 1
ATOM 731 O O . GLU A 1 87 ? 1.145 -5.106 -26.902 1.00 89.31 87 GLU A O 1
ATOM 736 N N . ASP A 1 88 ? -0.607 -6.028 -27.955 1.00 89.94 88 ASP A N 1
ATOM 737 C CA . ASP A 1 88 ? 0.177 -6.674 -29.009 1.00 89.94 88 ASP A CA 1
ATOM 738 C C . ASP A 1 88 ? 0.731 -5.687 -30.048 1.00 89.94 88 ASP A C 1
ATOM 740 O O . ASP A 1 88 ? 1.735 -5.986 -30.701 1.00 89.94 88 ASP A O 1
ATOM 744 N N . MET A 1 89 ? 0.092 -4.527 -30.202 1.00 90.88 89 MET A N 1
ATOM 745 C CA . MET A 1 89 ? 0.460 -3.499 -31.180 1.00 90.88 89 MET A CA 1
ATOM 746 C C . MET A 1 89 ? 1.280 -2.344 -30.577 1.00 90.88 89 MET A C 1
ATOM 748 O O . MET A 1 89 ? 1.759 -1.497 -31.332 1.00 90.88 89 MET A O 1
ATOM 752 N N . ASP A 1 90 ? 1.452 -2.313 -29.252 1.00 94.00 90 ASP A N 1
ATOM 753 C CA . ASP A 1 90 ? 2.247 -1.325 -28.509 1.00 94.00 90 ASP A CA 1
ATOM 754 C C . ASP A 1 90 ? 3.737 -1.375 -28.910 1.00 94.00 90 ASP A C 1
ATOM 756 O O . ASP A 1 90 ? 4.326 -2.446 -29.104 1.00 94.00 90 ASP A O 1
ATOM 760 N N . GLU A 1 91 ? 4.388 -0.212 -28.983 1.00 92.44 91 GLU A N 1
ATOM 761 C CA . GLU A 1 91 ? 5.823 -0.088 -29.242 1.00 92.44 91 GLU A CA 1
ATOM 762 C C . GLU A 1 91 ? 6.703 -0.837 -28.224 1.00 92.44 91 GLU A C 1
ATOM 764 O O . GLU A 1 91 ? 7.843 -1.196 -28.538 1.00 92.44 91 GLU A O 1
ATOM 769 N N . PHE A 1 92 ? 6.200 -1.086 -27.012 1.00 90.94 92 PHE A N 1
ATOM 770 C CA . PHE A 1 92 ? 6.908 -1.828 -25.964 1.00 90.94 92 PHE A CA 1
ATOM 771 C C . PHE A 1 92 ? 6.493 -3.300 -25.851 1.00 90.94 92 PHE A C 1
ATOM 773 O O . PHE A 1 92 ? 6.971 -3.994 -24.947 1.00 90.94 92 PHE A O 1
ATOM 780 N N . CYS A 1 93 ? 5.664 -3.809 -26.765 1.00 93.81 93 CYS A N 1
ATOM 781 C CA . CYS A 1 93 ? 5.151 -5.177 -26.725 1.00 93.81 93 CYS A CA 1
ATOM 782 C C . CYS A 1 93 ? 6.264 -6.235 -26.575 1.00 93.81 93 CYS A C 1
ATOM 784 O O . CYS A 1 93 ? 6.212 -7.085 -25.685 1.00 93.81 93 CYS A O 1
ATOM 786 N N . GLU A 1 94 ? 7.331 -6.133 -27.375 1.00 92.38 94 GLU A N 1
ATOM 787 C CA . GLU A 1 94 ? 8.487 -7.047 -27.324 1.00 92.38 94 GLU A CA 1
ATOM 788 C C . GLU A 1 94 ? 9.187 -7.038 -25.953 1.00 92.38 94 GLU A C 1
ATOM 790 O O . GLU A 1 94 ? 9.691 -8.062 -25.477 1.00 92.38 94 GLU A O 1
ATOM 795 N N . VAL A 1 95 ? 9.209 -5.878 -25.291 1.00 91.56 95 VAL A N 1
ATOM 796 C CA . VAL A 1 95 ? 9.801 -5.707 -23.960 1.00 91.56 95 VAL A CA 1
ATOM 797 C C . VAL A 1 95 ? 8.906 -6.339 -22.897 1.00 91.56 95 VAL A C 1
ATOM 799 O O . VAL A 1 95 ? 9.408 -7.053 -22.026 1.00 91.56 95 VAL A O 1
ATOM 802 N N . TYR A 1 96 ? 7.589 -6.131 -22.973 1.00 90.50 96 TYR A N 1
ATOM 803 C CA . TYR A 1 96 ? 6.629 -6.714 -22.029 1.00 90.50 96 TYR A CA 1
ATOM 804 C C . TYR A 1 96 ? 6.494 -8.233 -22.174 1.00 90.50 96 TYR A C 1
ATOM 806 O O . TYR A 1 96 ? 6.379 -8.932 -21.165 1.00 90.50 96 TYR A O 1
ATOM 814 N N . LYS A 1 97 ? 6.613 -8.760 -23.399 1.00 91.38 97 LYS A N 1
ATOM 815 C CA . LYS A 1 97 ? 6.701 -10.205 -23.677 1.00 91.38 97 LYS A CA 1
ATOM 816 C C . LYS A 1 97 ? 8.030 -10.825 -23.230 1.00 91.38 97 LYS A C 1
ATOM 818 O O . LYS A 1 97 ? 8.143 -12.047 -23.152 1.00 91.38 97 LYS A O 1
ATOM 823 N N . GLY A 1 98 ? 9.027 -10.000 -22.899 1.00 89.75 98 GLY A N 1
ATOM 824 C CA . GLY A 1 98 ? 10.353 -10.446 -22.470 1.00 89.75 98 GLY A CA 1
ATOM 825 C C . GLY A 1 98 ? 11.219 -10.984 -23.611 1.00 89.75 98 GLY A C 1
ATOM 826 O O . GLY A 1 98 ? 12.197 -11.686 -23.354 1.00 89.75 98 GLY A O 1
ATOM 827 N N . GLU A 1 99 ? 10.871 -10.667 -24.859 1.00 92.81 99 GLU A N 1
ATOM 828 C CA . GLU A 1 99 ? 11.630 -11.053 -26.053 1.00 92.81 99 GLU A CA 1
ATOM 82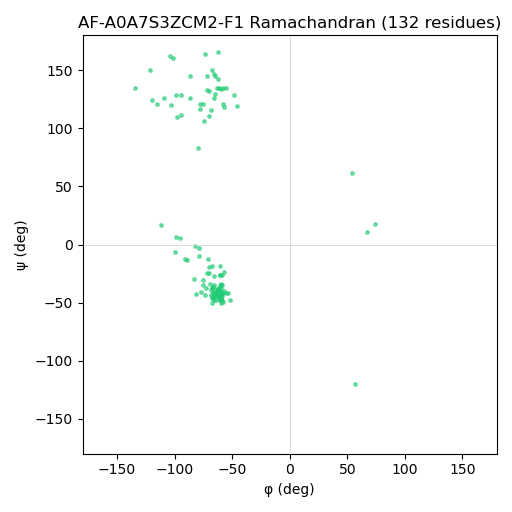9 C C . GLU A 1 99 ? 12.896 -10.200 -26.197 1.00 92.81 99 GLU A C 1
ATOM 831 O O . GLU A 1 99 ? 13.954 -10.698 -26.593 1.00 92.81 99 GLU A O 1
ATOM 836 N N . VAL A 1 100 ? 12.812 -8.925 -25.801 1.00 91.50 100 VAL A N 1
ATOM 837 C CA . VAL A 1 100 ? 13.929 -7.977 -25.815 1.00 91.50 100 VAL A CA 1
ATOM 838 C C . VAL A 1 100 ? 14.211 -7.464 -24.406 1.00 91.50 100 VAL A C 1
ATOM 840 O O . VAL A 1 100 ? 13.357 -6.867 -23.755 1.00 91.50 100 VAL A O 1
ATOM 843 N N . THR A 1 101 ? 15.453 -7.630 -23.941 1.00 89.38 101 THR A N 1
ATOM 844 C CA . THR A 1 101 ? 15.906 -7.023 -22.682 1.00 89.38 101 THR A CA 1
ATOM 845 C C . THR A 1 101 ? 16.211 -5.537 -22.904 1.00 89.38 101 THR A C 1
ATOM 847 O O . THR A 1 101 ? 17.149 -5.218 -23.645 1.00 89.38 101 THR A O 1
ATOM 850 N N . PRO A 1 102 ? 15.487 -4.607 -22.257 1.00 92.50 102 PRO A N 1
ATOM 851 C CA . PRO A 1 102 ? 15.682 -3.184 -22.478 1.00 92.50 102 PRO A CA 1
ATOM 852 C C . PRO A 1 102 ? 17.002 -2.712 -21.862 1.00 92.50 102 PRO A C 1
ATOM 854 O O . PRO A 1 102 ? 17.420 -3.157 -20.791 1.00 92.50 102 PRO A O 1
ATOM 857 N N . ARG A 1 103 ? 17.649 -1.750 -22.523 1.00 92.81 103 ARG A N 1
ATOM 858 C CA . ARG A 1 103 ? 18.810 -1.043 -21.973 1.00 92.81 103 ARG A CA 1
ATOM 859 C C . ARG A 1 103 ? 18.353 0.281 -21.381 1.00 92.81 103 ARG A C 1
ATOM 861 O O . ARG A 1 103 ? 18.004 1.202 -22.114 1.00 92.81 103 ARG A O 1
ATOM 868 N N . VAL A 1 104 ? 18.385 0.385 -20.058 1.00 94.06 104 VAL A N 1
ATOM 869 C CA . VAL A 1 104 ? 17.872 1.558 -19.339 1.00 94.06 104 VAL A CA 1
ATOM 870 C C . VAL A 1 104 ? 19.023 2.492 -18.981 1.00 94.06 104 VAL A C 1
ATOM 872 O O . VAL A 1 104 ? 20.012 2.068 -18.390 1.00 94.06 104 VAL A O 1
ATOM 875 N N . ILE A 1 105 ? 18.911 3.777 -19.310 1.00 95.81 105 ILE A N 1
ATOM 876 C CA . ILE A 1 105 ? 19.865 4.791 -18.847 1.00 95.81 105 ILE A CA 1
ATOM 877 C C . ILE A 1 105 ? 19.216 5.571 -17.712 1.00 95.81 105 ILE A C 1
ATOM 879 O O . ILE A 1 105 ? 18.173 6.192 -17.893 1.00 95.81 105 ILE A O 1
ATOM 883 N N . ILE A 1 106 ? 19.843 5.539 -16.541 1.00 95.19 106 ILE A N 1
ATOM 884 C CA . ILE A 1 106 ? 19.421 6.326 -15.385 1.00 95.19 106 ILE A CA 1
ATOM 885 C C . ILE A 1 106 ? 20.225 7.621 -15.392 1.00 95.19 106 ILE A C 1
ATOM 887 O O . ILE A 1 106 ? 21.453 7.595 -15.464 1.00 95.19 106 ILE A O 1
ATOM 891 N N . THR A 1 107 ? 19.532 8.749 -15.285 1.00 94.81 107 THR A N 1
ATOM 892 C CA . THR A 1 107 ? 20.128 10.086 -15.194 1.00 94.81 107 THR A CA 1
ATOM 893 C C . THR A 1 107 ? 19.688 10.766 -13.907 1.00 94.81 107 THR A C 1
ATOM 895 O O . THR A 1 107 ? 18.573 10.543 -13.435 1.00 94.81 107 THR A O 1
ATOM 898 N N . SER A 1 108 ? 20.527 11.640 -13.358 1.00 93.25 108 SER A N 1
ATOM 899 C CA . SER A 1 108 ? 20.155 12.497 -12.231 1.00 93.25 108 SER A CA 1
ATOM 900 C C . SER A 1 108 ? 19.895 13.933 -12.682 1.00 93.25 108 SER A C 1
ATOM 902 O O . SER A 1 108 ? 20.366 14.366 -13.731 1.00 93.25 108 SER A O 1
ATOM 904 N N . SER A 1 109 ? 19.213 14.719 -11.848 1.00 91.62 109 SER A N 1
ATOM 905 C CA . SER A 1 109 ? 19.190 16.175 -12.011 1.00 91.62 109 SER A CA 1
ATOM 906 C C . SER A 1 109 ? 20.595 16.775 -11.854 1.00 91.62 109 SER A C 1
ATOM 908 O O . SER A 1 109 ? 21.503 16.134 -11.324 1.00 91.62 109 SER A O 1
ATOM 910 N N . TYR A 1 110 ? 20.774 18.034 -12.259 1.00 92.56 110 TYR A N 1
ATOM 911 C CA . TYR A 1 110 ? 22.036 18.753 -12.078 1.00 92.56 110 TYR A CA 1
ATOM 912 C C . TYR A 1 110 ? 22.415 18.854 -10.589 1.00 92.56 110 TYR A C 1
ATOM 914 O O . TYR A 1 110 ? 21.575 19.206 -9.764 1.00 92.56 110 TYR A O 1
ATOM 922 N N . HIS A 1 111 ? 23.679 18.563 -10.259 1.00 91.44 111 HIS A N 1
ATOM 923 C CA . HIS A 1 111 ? 24.217 18.565 -8.888 1.00 91.44 111 HIS A CA 1
ATOM 924 C C . HIS A 1 111 ? 23.433 17.684 -7.892 1.00 91.44 111 HIS A C 1
ATOM 926 O O . HIS A 1 111 ? 22.909 18.182 -6.892 1.00 91.44 111 HIS A O 1
ATOM 932 N N . PRO A 1 112 ? 23.363 16.359 -8.120 1.00 93.12 112 PRO A N 1
ATOM 933 C CA . PRO A 1 112 ? 22.694 15.462 -7.188 1.00 93.12 112 PRO A CA 1
ATOM 934 C 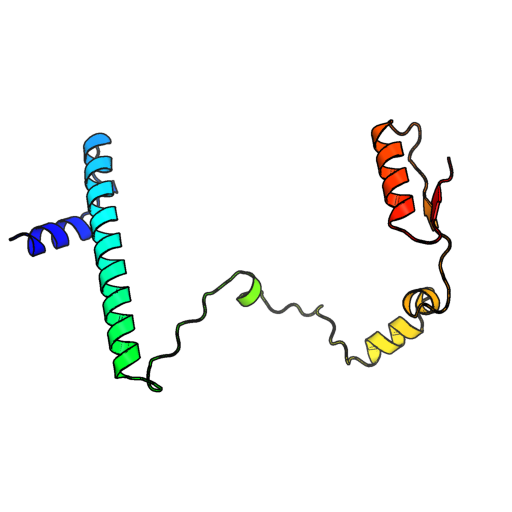C . PRO A 1 112 ? 23.444 15.403 -5.850 1.00 93.12 112 PRO A C 1
ATOM 936 O O . PRO A 1 112 ? 24.674 15.493 -5.776 1.00 93.12 112 PRO A O 1
ATOM 939 N N . THR A 1 113 ? 22.685 15.235 -4.770 1.00 95.00 113 THR A N 1
ATOM 940 C CA . THR A 1 113 ? 23.242 15.065 -3.427 1.00 95.00 113 THR A CA 1
ATOM 941 C C . THR A 1 113 ? 23.848 13.671 -3.262 1.00 95.00 113 THR A C 1
ATOM 943 O O . THR A 1 113 ? 23.551 12.749 -4.019 1.00 95.00 113 THR A O 1
ATOM 946 N N . LYS A 1 114 ? 24.678 13.477 -2.229 1.00 94.69 114 LYS A N 1
ATOM 947 C CA . LYS A 1 114 ? 25.274 12.162 -1.935 1.00 94.69 114 LYS A CA 1
ATOM 948 C C . LYS A 1 114 ? 24.219 11.060 -1.759 1.00 94.69 114 LYS A C 1
ATOM 950 O O . LYS A 1 114 ? 24.379 9.982 -2.312 1.00 94.69 114 LYS A O 1
ATOM 955 N N . ILE A 1 115 ? 23.120 11.373 -1.072 1.00 96.62 115 ILE A N 1
ATOM 956 C CA . ILE A 1 115 ? 22.001 10.442 -0.856 1.00 96.62 115 ILE A CA 1
ATOM 957 C C . ILE A 1 115 ? 21.396 9.993 -2.193 1.00 96.62 115 ILE A C 1
ATOM 959 O O . ILE A 1 115 ? 21.039 8.832 -2.347 1.00 96.62 115 ILE A O 1
ATOM 963 N N . MET A 1 116 ? 21.320 10.893 -3.179 1.00 95.19 116 MET A N 1
ATOM 964 C CA . MET A 1 116 ? 20.816 10.552 -4.508 1.00 95.19 116 MET A CA 1
ATOM 965 C C . MET A 1 116 ? 21.754 9.578 -5.235 1.00 95.19 116 MET A C 1
ATOM 967 O O . MET A 1 116 ? 21.275 8.665 -5.895 1.00 95.19 116 MET A O 1
ATOM 971 N N . TYR A 1 117 ? 23.075 9.713 -5.083 1.00 94.44 117 TYR A N 1
ATOM 972 C CA . TYR A 1 117 ? 24.012 8.727 -5.635 1.00 94.44 117 TYR A CA 1
ATOM 973 C C . TYR A 1 117 ? 23.857 7.350 -4.983 1.00 94.44 117 TYR A C 1
ATOM 975 O O . TYR A 1 117 ? 23.878 6.348 -5.694 1.00 94.44 117 TYR A O 1
ATOM 983 N N . ASP A 1 118 ? 23.665 7.301 -3.663 1.00 95.75 118 ASP A N 1
ATOM 984 C CA . ASP A 1 118 ? 23.423 6.043 -2.948 1.00 95.75 118 ASP A CA 1
ATOM 985 C C . ASP A 1 118 ? 22.110 5.391 -3.428 1.00 95.75 118 ASP A C 1
ATOM 987 O O . ASP A 1 118 ? 22.081 4.198 -3.725 1.00 95.75 118 ASP A O 1
ATOM 991 N N . PHE A 1 119 ? 21.054 6.188 -3.624 1.00 95.81 119 PHE A N 1
ATOM 992 C CA . PHE A 1 119 ? 19.783 5.721 -4.187 1.00 95.81 119 PHE A CA 1
ATOM 993 C C . PHE A 1 119 ? 19.922 5.209 -5.629 1.00 95.81 119 PHE A C 1
ATOM 995 O O . PHE A 1 119 ? 19.400 4.150 -5.966 1.00 95.81 119 PHE A O 1
ATOM 1002 N N . ILE A 1 120 ? 20.662 5.917 -6.485 1.00 95.50 120 ILE A N 1
ATOM 1003 C CA . ILE A 1 120 ? 20.923 5.484 -7.866 1.00 95.50 120 ILE A CA 1
ATOM 1004 C C . ILE A 1 120 ? 21.701 4.163 -7.882 1.00 95.50 120 ILE A C 1
ATOM 1006 O O . ILE A 1 120 ? 21.420 3.298 -8.709 1.00 95.50 120 ILE A O 1
ATOM 1010 N N . LEU A 1 121 ? 22.642 3.973 -6.953 1.00 94.75 121 LEU A N 1
ATOM 1011 C CA . LEU A 1 121 ? 23.376 2.716 -6.812 1.00 94.75 121 LEU A CA 1
ATOM 1012 C C . LEU A 1 121 ? 22.443 1.546 -6.464 1.00 94.75 121 LEU A C 1
ATOM 1014 O O . LEU A 1 121 ? 22.622 0.442 -6.980 1.00 94.75 121 LEU A O 1
ATOM 1018 N N . GLU A 1 122 ? 21.453 1.774 -5.601 1.00 96.50 122 GLU A N 1
ATOM 1019 C CA . GLU A 1 122 ? 20.416 0.782 -5.304 1.00 96.50 122 GLU A CA 1
ATOM 1020 C C . GLU A 1 122 ? 19.521 0.529 -6.522 1.00 96.50 122 GLU A C 1
ATOM 1022 O O . GLU A 1 122 ? 19.249 -0.627 -6.848 1.00 96.50 122 GLU A O 1
ATOM 1027 N N . LEU A 1 123 ? 19.142 1.580 -7.253 1.00 95.44 123 LEU A N 1
ATOM 1028 C CA . LEU A 1 123 ? 18.307 1.466 -8.449 1.00 95.44 123 LEU A CA 1
ATOM 1029 C C . LEU A 1 123 ? 18.973 0.614 -9.540 1.00 95.44 123 LEU A C 1
ATOM 1031 O O . LEU A 1 123 ? 18.314 -0.231 -10.145 1.00 95.44 123 LEU A O 1
ATOM 1035 N N . LEU A 1 124 ? 20.289 0.771 -9.726 1.00 95.19 124 LEU A N 1
ATOM 1036 C CA . LEU A 1 124 ? 21.088 -0.037 -10.655 1.00 95.19 124 LEU A CA 1
ATOM 1037 C C . LEU A 1 124 ? 21.072 -1.537 -10.320 1.00 95.19 124 LEU A C 1
ATOM 1039 O O . LEU A 1 124 ? 21.279 -2.366 -11.202 1.00 95.19 124 LEU A O 1
ATOM 1043 N N . ARG A 1 125 ? 20.848 -1.905 -9.052 1.00 94.56 125 ARG A N 1
ATOM 1044 C CA . ARG A 1 125 ? 20.734 -3.312 -8.631 1.00 94.56 125 ARG A CA 1
ATOM 1045 C C . ARG A 1 125 ? 19.336 -3.877 -8.853 1.00 94.56 125 ARG A C 1
ATOM 1047 O O . ARG A 1 125 ? 19.205 -5.081 -9.041 1.00 94.56 125 ARG A O 1
ATOM 1054 N N . VAL A 1 126 ? 18.312 -3.028 -8.785 1.00 95.62 126 VAL A N 1
ATOM 1055 C CA . VAL A 1 126 ? 16.907 -3.428 -8.939 1.00 95.62 126 VAL A CA 1
ATOM 1056 C C . VAL A 1 126 ? 16.532 -3.559 -10.413 1.00 95.62 126 VAL A C 1
ATOM 1058 O O . VAL A 1 126 ? 15.854 -4.514 -10.783 1.00 95.62 126 VAL A O 1
ATOM 1061 N N . VAL A 1 127 ? 16.973 -2.621 -11.256 1.00 93.44 127 VAL A N 1
ATOM 1062 C CA . VAL A 1 127 ? 16.612 -2.588 -12.679 1.00 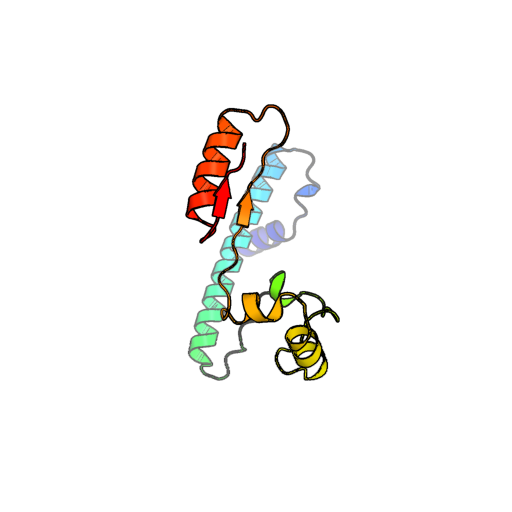93.44 127 VAL A CA 1
ATOM 1063 C C . VAL A 1 127 ? 17.692 -3.295 -13.511 1.00 93.44 127 VAL A C 1
ATOM 1065 O O . VAL A 1 127 ? 18.803 -2.768 -13.632 1.00 93.44 127 VAL A O 1
ATOM 1068 N N . PRO A 1 128 ? 17.410 -4.466 -14.113 1.00 90.25 128 PRO A N 1
ATOM 1069 C CA . PRO A 1 128 ? 18.383 -5.175 -14.940 1.00 90.25 128 PRO A CA 1
ATOM 1070 C C . PRO A 1 128 ? 18.692 -4.393 -16.223 1.00 90.25 128 PRO A C 1
ATOM 1072 O O . PRO A 1 128 ? 17.856 -3.653 -16.731 1.00 90.25 128 PRO A O 1
ATOM 1075 N N . GLY A 1 129 ? 19.913 -4.536 -16.748 1.00 89.31 129 GLY A N 1
ATOM 1076 C CA . GLY A 1 129 ? 20.327 -3.846 -17.980 1.00 89.31 129 GLY A CA 1
ATOM 1077 C C . GLY A 1 129 ? 20.442 -2.322 -17.850 1.00 89.31 129 GLY A C 1
ATOM 1078 O O . GLY A 1 129 ? 20.589 -1.632 -18.863 1.00 89.31 129 GLY A O 1
ATOM 1079 N N . SER A 1 130 ? 20.380 -1.792 -16.624 1.00 95.06 130 SER A N 1
ATOM 1080 C CA . SER A 1 130 ? 20.465 -0.360 -16.368 1.00 95.06 130 SER A CA 1
ATOM 1081 C C . SER A 1 130 ? 21.906 0.141 -16.224 1.00 95.06 130 SER A C 1
ATOM 1083 O O . SER A 1 130 ? 22.792 -0.551 -15.718 1.00 95.06 130 SER A O 1
ATOM 1085 N N . VAL A 1 131 ? 22.156 1.360 -16.700 1.00 95.56 131 VAL A N 1
ATOM 1086 C CA . VAL A 1 131 ? 23.454 2.041 -16.632 1.00 95.56 131 VAL A CA 1
ATOM 1087 C C . VAL A 1 131 ? 23.232 3.477 -16.182 1.00 95.56 131 VAL A C 1
ATOM 1089 O O . VAL A 1 131 ? 22.352 4.164 -16.692 1.00 95.56 131 VAL A O 1
ATOM 1092 N N . TYR A 1 132 ? 24.045 3.950 -15.242 1.00 94.88 132 TYR A N 1
ATOM 1093 C CA . TYR A 1 132 ? 23.996 5.341 -14.810 1.00 94.88 132 TYR A CA 1
ATOM 1094 C C . TYR A 1 132 ? 24.870 6.219 -15.706 1.00 94.88 132 TYR A C 1
ATOM 1096 O O . TYR A 1 132 ? 26.060 5.941 -15.877 1.00 94.88 132 TYR A O 1
ATOM 1104 N N . TYR A 1 133 ? 24.278 7.280 -16.254 1.00 90.94 133 TYR A N 1
ATOM 1105 C CA . TYR A 1 133 ? 24.985 8.314 -17.001 1.00 90.94 133 TYR A CA 1
ATOM 1106 C C . TYR A 1 133 ? 25.015 9.606 -16.182 1.00 90.94 133 TYR A C 1
ATOM 1108 O O . TYR A 1 133 ? 23.978 10.081 -15.714 1.00 90.94 133 TYR A O 1
ATOM 1116 N N . LYS A 1 134 ? 26.223 10.135 -15.987 1.00 80.31 134 LYS A N 1
ATOM 1117 C CA . LYS A 1 134 ? 26.495 11.308 -15.155 1.00 80.31 134 LYS A CA 1
ATOM 1118 C C . LYS A 1 134 ? 26.480 12.595 -15.968 1.00 80.31 134 LYS A C 1
ATOM 1120 O O . LYS A 1 134 ? 27.068 12.588 -17.069 1.00 80.31 134 LYS A O 1
#

pLDDT: mean 88.93, std 7.94, range [49.22, 96.62]